Protein AF-A0AAN9XE11-F1 (afdb_monomer_lite)

Secondary structure (DSSP, 8-state):
--HHHHHHHHHHHHTTS--GGGTSSGGGSTT---S---HHHH-SS-TTS-SS------S-HHHHH-----

pLDDT: mean 78.08, std 11.64, range [46.66, 94.12]

Structure (mmCIF, N/CA/C/O backbone):
data_AF-A0AAN9XE11-F1
#
_entry.id   AF-A0AAN9XE11-F1
#
loop_
_atom_site.group_PDB
_atom_site.id
_atom_site.type_symbol
_atom_site.label_atom_id
_atom_site.label_alt_id
_atom_site.label_comp_id
_atom_site.label_asym_id
_atom_site.label_entity_id
_atom_site.label_seq_id
_atom_site.pdbx_PDB_ins_code
_atom_site.Cartn_x
_atom_site.Cartn_y
_atom_site.Cartn_z
_atom_site.occupancy
_atom_site.B_iso_or_equiv
_atom_site.auth_seq_id
_atom_site.auth_comp_id
_atom_site.auth_asym_id
_atom_site.auth_atom_id
_atom_site.pdbx_PDB_model_num
ATOM 1 N N . MET A 1 1 ? 14.547 -4.711 -59.182 1.00 46.66 1 MET A N 1
ATOM 2 C CA . MET A 1 1 ? 14.236 -5.327 -57.872 1.00 46.66 1 MET A CA 1
ATOM 3 C C . MET A 1 1 ? 15.292 -4.952 -56.809 1.00 46.66 1 MET A C 1
ATOM 5 O O . MET A 1 1 ? 15.810 -5.824 -56.139 1.00 46.66 1 MET A O 1
ATOM 9 N N . ALA A 1 2 ? 15.629 -3.656 -56.648 1.00 50.12 2 ALA A N 1
ATOM 10 C CA . ALA A 1 2 ? 16.710 -3.184 -55.751 1.00 50.12 2 ALA A CA 1
ATOM 11 C C . ALA A 1 2 ? 16.260 -2.157 -54.681 1.00 50.12 2 ALA A C 1
ATOM 13 O O . ALA A 1 2 ? 16.910 -2.015 -53.653 1.00 50.12 2 ALA A O 1
ATOM 14 N N . LYS A 1 3 ? 15.110 -1.483 -54.869 1.00 51.28 3 LYS A N 1
ATOM 15 C CA . LYS A 1 3 ? 14.544 -0.513 -53.902 1.00 51.28 3 LYS A CA 1
ATOM 16 C C . LYS A 1 3 ? 14.011 -1.148 -52.608 1.00 51.28 3 LYS A C 1
ATOM 18 O O . LYS A 1 3 ? 13.904 -0.475 -51.593 1.00 51.28 3 LYS A O 1
ATOM 23 N N . SER A 1 4 ? 13.641 -2.429 -52.641 1.00 55.19 4 SER A N 1
ATOM 24 C CA . SER A 1 4 ? 13.053 -3.120 -51.483 1.00 55.19 4 SER A CA 1
ATOM 25 C C . SER A 1 4 ? 14.126 -3.570 -50.477 1.00 55.19 4 SER A C 1
ATOM 27 O O . SER A 1 4 ? 13.941 -3.417 -49.272 1.00 55.19 4 SER A O 1
ATOM 29 N N . ALA A 1 5 ? 15.295 -4.007 -50.965 1.00 57.22 5 ALA A N 1
ATOM 30 C CA . ALA A 1 5 ? 16.416 -4.441 -50.130 1.00 57.22 5 ALA A CA 1
ATOM 31 C C . ALA A 1 5 ? 17.124 -3.274 -49.406 1.00 57.22 5 ALA A C 1
ATOM 33 O O . ALA A 1 5 ? 17.505 -3.4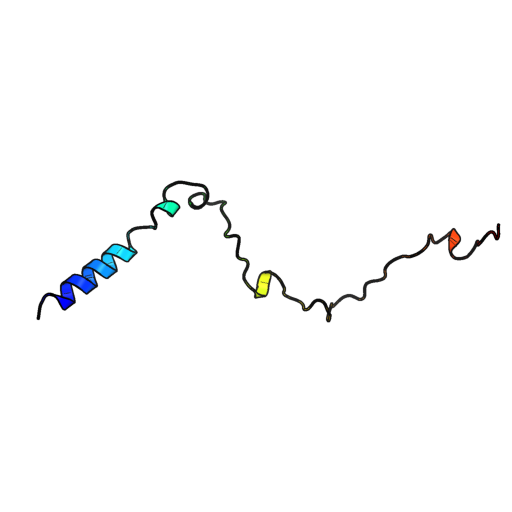09 -48.244 1.00 57.22 5 ALA A O 1
ATOM 34 N N . SER A 1 6 ? 17.244 -2.100 -50.042 1.00 59.62 6 SER A N 1
ATOM 35 C CA . SER A 1 6 ? 17.870 -0.913 -49.434 1.00 59.62 6 SER A CA 1
ATOM 36 C C . SER A 1 6 ? 17.020 -0.281 -48.323 1.00 59.62 6 SER A C 1
ATOM 38 O O . SER A 1 6 ? 17.557 0.166 -47.309 1.00 59.62 6 SER A O 1
ATOM 40 N N . ASN A 1 7 ? 15.692 -0.300 -48.463 1.00 61.03 7 ASN A N 1
ATOM 41 C CA . ASN A 1 7 ? 14.775 0.186 -47.429 1.00 61.03 7 ASN A CA 1
ATOM 42 C C . ASN A 1 7 ? 14.814 -0.684 -46.161 1.00 61.03 7 ASN A C 1
ATOM 44 O O . ASN A 1 7 ? 14.730 -0.148 -45.058 1.00 61.03 7 ASN A O 1
ATOM 48 N N . SER A 1 8 ? 14.993 -2.002 -46.303 1.00 64.62 8 SER A N 1
ATOM 49 C CA . SER A 1 8 ? 15.122 -2.930 -45.170 1.00 64.62 8 SER A CA 1
ATOM 50 C C . SER A 1 8 ? 16.399 -2.671 -44.356 1.00 64.62 8 SER A C 1
ATOM 52 O O . SER A 1 8 ? 16.339 -2.548 -43.132 1.00 64.62 8 SER A O 1
ATOM 54 N N . LEU A 1 9 ? 17.537 -2.460 -45.025 1.00 69.25 9 LEU A N 1
ATOM 55 C CA . LEU A 1 9 ? 18.807 -2.116 -44.370 1.00 69.25 9 LEU A CA 1
ATOM 56 C C . LEU A 1 9 ? 18.756 -0.756 -43.659 1.00 69.25 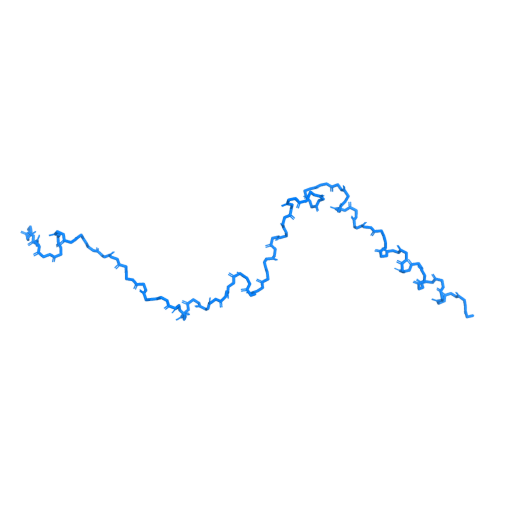9 LEU A C 1
ATOM 58 O O . LEU A 1 9 ? 19.237 -0.622 -42.535 1.00 69.25 9 LEU A O 1
ATOM 62 N 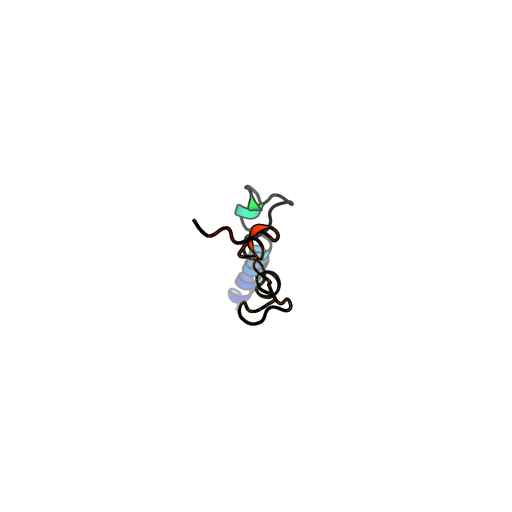N . MET A 1 10 ? 18.109 0.243 -44.263 1.00 69.00 10 MET A N 1
ATOM 63 C CA . MET A 1 10 ? 17.907 1.549 -43.625 1.00 69.00 10 MET A CA 1
ATOM 64 C C . MET A 1 10 ? 16.960 1.477 -42.419 1.00 69.00 10 MET A C 1
ATOM 66 O O . MET A 1 10 ? 17.149 2.205 -41.446 1.00 69.00 10 MET A O 1
ATOM 70 N N . GLN A 1 11 ? 15.958 0.594 -42.437 1.00 68.81 11 GLN A N 1
ATOM 71 C CA . GLN A 1 11 ? 15.115 0.345 -41.264 1.00 68.81 11 GLN A CA 1
ATOM 72 C C . GLN A 1 11 ? 15.883 -0.343 -40.128 1.00 68.81 11 GLN A C 1
ATOM 74 O O . GLN A 1 11 ? 15.659 -0.017 -38.962 1.00 68.81 11 GLN A O 1
ATOM 79 N N . ILE A 1 12 ? 16.822 -1.234 -40.453 1.00 70.19 12 ILE A N 1
ATOM 80 C CA . ILE A 1 12 ? 17.711 -1.868 -39.471 1.00 70.19 12 ILE A CA 1
ATOM 81 C C . ILE A 1 12 ? 18.646 -0.827 -38.841 1.00 70.19 12 ILE A C 1
ATOM 83 O O . ILE A 1 12 ? 18.737 -0.763 -37.618 1.00 70.19 12 ILE A O 1
ATOM 87 N N . LEU A 1 13 ? 19.258 0.054 -39.639 1.00 72.94 13 LEU A N 1
ATOM 88 C CA . LEU A 1 13 ? 20.129 1.132 -39.145 1.00 72.94 13 LEU A CA 1
ATOM 89 C C . LEU A 1 13 ? 19.393 2.120 -38.225 1.00 72.94 13 LEU A C 1
ATOM 91 O O . LEU A 1 13 ? 19.936 2.535 -37.203 1.00 72.94 13 LEU A O 1
ATOM 95 N N . LYS A 1 14 ? 18.125 2.431 -38.519 1.00 65.56 14 LYS A N 1
ATOM 96 C CA . LYS A 1 14 ? 17.284 3.276 -37.652 1.00 65.56 14 LYS A CA 1
ATOM 97 C C . LYS A 1 14 ? 17.027 2.673 -36.266 1.00 65.56 14 LYS A C 1
ATOM 99 O O . LYS A 1 14 ? 16.795 3.439 -35.340 1.00 65.56 14 LYS A O 1
ATOM 104 N N . ARG A 1 15 ? 17.103 1.345 -36.085 1.00 62.94 15 ARG A N 1
ATOM 105 C CA . ARG A 1 15 ? 16.988 0.709 -34.752 1.00 62.94 15 ARG A CA 1
ATOM 106 C C . ARG A 1 15 ? 18.214 0.950 -33.868 1.00 62.94 15 ARG A C 1
ATOM 108 O O . ARG A 1 15 ? 18.100 0.805 -32.657 1.00 62.94 15 ARG A O 1
ATOM 115 N N . PHE A 1 16 ? 19.356 1.316 -34.450 1.00 66.19 16 PHE A N 1
ATOM 116 C CA . PHE A 1 16 ? 20.581 1.626 -33.704 1.00 66.19 16 PHE A CA 1
ATOM 117 C C . PHE A 1 16 ? 20.682 3.101 -33.298 1.00 66.19 16 PHE A C 1
ATOM 119 O O . PHE A 1 16 ? 21.512 3.453 -32.461 1.00 66.19 16 PHE A O 1
ATOM 126 N N . ILE A 1 17 ? 19.821 3.963 -33.846 1.00 72.94 17 ILE A N 1
ATOM 127 C CA . ILE A 1 17 ? 19.685 5.346 -33.396 1.00 72.94 17 ILE A CA 1
ATOM 128 C C . ILE A 1 17 ? 18.824 5.311 -32.132 1.00 72.94 17 ILE A C 1
ATOM 130 O O . ILE A 1 17 ? 17.604 5.147 -32.206 1.00 72.94 17 ILE A O 1
ATOM 134 N N . LYS A 1 18 ? 19.475 5.423 -30.965 1.00 66.88 18 LYS A N 1
ATOM 135 C CA . LYS A 1 18 ? 18.787 5.614 -29.680 1.00 66.88 18 LYS A CA 1
ATOM 136 C C . LYS A 1 18 ? 17.803 6.768 -29.806 1.00 66.88 18 LYS A C 1
ATOM 138 O O . LYS A 1 18 ? 18.064 7.739 -30.526 1.00 66.88 18 LYS A O 1
ATOM 143 N N . LYS A 1 19 ? 16.667 6.667 -29.122 1.00 78.19 19 LYS A N 1
ATOM 144 C CA . LYS A 1 19 ? 15.680 7.743 -29.184 1.00 78.19 19 LYS A CA 1
ATOM 145 C C . LYS A 1 19 ? 16.351 9.028 -28.671 1.00 78.19 19 LYS A C 1
ATOM 147 O O . LYS A 1 19 ? 17.041 8.962 -27.657 1.00 78.19 19 LYS A O 1
ATOM 152 N N . PRO A 1 20 ? 16.181 10.190 -29.323 1.00 70.94 20 PRO A N 1
ATOM 153 C CA . PRO A 1 20 ? 16.927 11.399 -28.957 1.00 70.94 20 PRO A CA 1
ATOM 154 C C . PRO A 1 20 ? 16.807 11.797 -27.473 1.00 70.94 20 PRO A C 1
ATOM 156 O O . PRO A 1 20 ? 17.764 12.279 -26.880 1.00 70.94 20 PRO A O 1
ATOM 159 N N . TRP A 1 21 ? 15.658 11.521 -26.850 1.00 72.81 21 TRP A N 1
ATOM 160 C CA . TRP A 1 21 ? 15.368 11.777 -25.431 1.00 72.81 21 TRP A CA 1
ATOM 161 C C . TRP A 1 21 ? 15.979 10.762 -24.445 1.00 72.81 21 TRP A C 1
ATOM 163 O O . TRP A 1 21 ? 15.805 10.897 -23.238 1.00 72.81 21 TRP A O 1
ATOM 173 N N . GLU A 1 22 ? 16.677 9.737 -24.939 1.00 72.38 22 GLU A N 1
ATOM 174 C CA . GLU A 1 22 ? 17.485 8.804 -24.134 1.00 72.38 22 GLU A CA 1
ATOM 175 C C . GLU A 1 22 ? 18.951 9.261 -24.028 1.00 72.38 22 GLU A C 1
ATOM 177 O O . GLU A 1 22 ? 19.738 8.643 -23.317 1.00 72.38 22 GLU A O 1
ATOM 182 N N . ILE A 1 23 ? 19.337 10.316 -24.756 1.00 74.12 23 ILE A N 1
ATOM 183 C CA . ILE A 1 23 ? 20.708 10.846 -24.780 1.00 74.12 23 ILE A CA 1
ATOM 184 C C . ILE A 1 23 ? 20.854 11.984 -23.769 1.00 74.12 23 ILE A C 1
ATOM 186 O O . ILE A 1 23 ? 21.863 12.070 -23.074 1.00 74.12 23 ILE A O 1
ATOM 190 N N . THR A 1 24 ? 19.845 12.853 -23.673 1.00 76.94 24 THR A N 1
ATOM 191 C CA . THR A 1 24 ? 19.839 13.996 -22.757 1.00 76.94 24 THR A CA 1
ATOM 192 C C . THR A 1 24 ? 18.497 14.104 -22.036 1.00 76.94 24 THR A C 1
ATOM 194 O O . THR A 1 24 ? 17.434 13.926 -22.628 1.00 76.94 24 THR A O 1
ATOM 197 N N . GLY A 1 25 ? 18.547 14.404 -20.736 1.00 80.94 25 GLY A N 1
ATOM 198 C CA . GLY A 1 25 ? 17.367 14.619 -19.896 1.00 80.94 25 GLY A CA 1
ATOM 199 C C . GLY A 1 25 ? 17.184 13.576 -18.786 1.00 80.94 25 GLY A C 1
ATOM 200 O O . GLY A 1 25 ? 17.995 12.661 -18.647 1.00 80.94 25 GLY A O 1
ATOM 201 N N . PRO A 1 26 ? 16.111 13.701 -17.982 1.00 77.75 26 PRO A N 1
ATOM 202 C CA . PRO A 1 26 ? 15.856 12.826 -16.835 1.00 77.75 26 PRO A CA 1
ATOM 203 C C . PRO A 1 26 ? 15.788 11.343 -17.211 1.00 77.75 26 PRO A C 1
ATOM 205 O O . PRO A 1 26 ? 16.280 10.506 -16.469 1.00 77.75 26 PRO A O 1
ATOM 208 N N . CYS A 1 27 ? 15.256 11.027 -18.395 1.00 73.81 27 CYS A N 1
ATOM 209 C CA . CYS A 1 27 ? 15.129 9.663 -18.910 1.00 73.81 27 CYS A CA 1
ATOM 210 C C . CYS A 1 27 ? 16.464 9.007 -19.313 1.00 73.81 27 CYS A C 1
ATOM 212 O O . CYS A 1 27 ? 16.477 7.815 -19.612 1.00 73.81 27 CYS A O 1
ATOM 214 N N . ALA A 1 28 ? 17.567 9.765 -19.348 1.00 77.75 28 ALA A N 1
ATOM 215 C CA . ALA A 1 28 ? 18.908 9.272 -19.673 1.00 77.75 28 ALA A CA 1
ATOM 216 C C . ALA A 1 28 ? 19.728 8.899 -18.421 1.00 77.75 28 ALA A C 1
ATOM 218 O O . ALA A 1 28 ? 20.819 8.341 -18.543 1.00 77.75 28 ALA A O 1
ATOM 219 N N . HIS A 1 29 ? 19.229 9.215 -17.218 1.00 81.94 29 HIS A N 1
ATOM 220 C CA . HIS A 1 29 ? 19.927 8.926 -15.966 1.00 81.94 29 HIS A CA 1
ATOM 221 C C . HIS A 1 29 ? 19.726 7.457 -15.546 1.00 81.94 29 HIS A C 1
ATOM 223 O O . HIS A 1 29 ? 18.596 6.972 -15.608 1.00 81.94 29 HIS A O 1
ATOM 229 N N . PRO A 1 30 ? 20.761 6.742 -15.060 1.00 80.69 30 PRO A N 1
ATOM 230 C CA . PRO A 1 30 ? 20.636 5.340 -14.639 1.00 80.69 30 PRO A CA 1
ATOM 231 C C . PRO A 1 30 ? 19.654 5.117 -13.478 1.00 80.69 30 PRO A C 1
ATOM 233 O O . PRO A 1 30 ? 19.147 4.014 -13.303 1.00 80.69 30 PRO A O 1
ATOM 236 N N . GLU A 1 31 ? 19.364 6.150 -12.689 1.00 85.62 31 GLU A N 1
ATOM 237 C CA . GLU A 1 31 ? 18.387 6.072 -11.593 1.00 85.62 31 GLU A CA 1
ATOM 238 C C . GLU A 1 31 ? 16.939 6.291 -12.053 1.00 85.62 31 GLU A C 1
ATOM 240 O O . GLU A 1 31 ? 16.004 6.089 -11.275 1.00 85.62 31 GLU A O 1
ATOM 245 N N . TYR A 1 32 ? 16.729 6.714 -13.304 1.00 82.75 32 TYR A N 1
ATOM 246 C CA . TYR A 1 32 ? 15.395 6.963 -13.829 1.00 82.75 32 TYR A CA 1
ATOM 247 C C . TYR A 1 32 ? 14.608 5.658 -13.941 1.00 82.75 32 TYR A C 1
ATOM 249 O O . TYR A 1 32 ? 14.978 4.737 -14.669 1.00 82.75 32 TYR A O 1
ATOM 257 N N . LYS A 1 33 ? 13.477 5.597 -13.235 1.00 81.12 33 LYS A N 1
ATOM 258 C CA . LYS A 1 33 ? 12.519 4.494 -13.314 1.00 81.12 33 LYS A CA 1
ATOM 259 C C . LYS A 1 33 ? 11.290 4.947 -14.086 1.00 81.12 33 LYS A C 1
ATOM 261 O O . LYS A 1 33 ? 10.735 6.011 -13.819 1.00 81.12 33 LYS A O 1
ATOM 266 N N . SER A 1 34 ? 10.842 4.118 -15.024 1.00 80.88 34 SER A N 1
ATOM 267 C CA . SER A 1 34 ? 9.595 4.359 -15.744 1.00 80.88 34 SER A CA 1
ATOM 268 C C . SER A 1 34 ? 8.411 4.352 -14.777 1.00 80.88 34 SER A C 1
ATOM 270 O O . SER A 1 34 ? 8.289 3.457 -13.945 1.00 80.88 34 SER A O 1
ATOM 272 N N . SER A 1 35 ? 7.507 5.317 -14.930 1.00 77.00 35 SER A N 1
ATOM 273 C CA . SER A 1 35 ? 6.325 5.492 -14.075 1.00 77.00 35 SER A CA 1
ATOM 274 C C . SER A 1 35 ? 5.233 4.438 -14.264 1.00 77.00 35 SER A C 1
ATOM 276 O O . SER A 1 35 ? 4.253 4.455 -13.528 1.00 77.00 35 SER A O 1
ATOM 278 N N . LEU A 1 36 ? 5.371 3.554 -15.256 1.00 82.69 36 LEU A N 1
ATOM 279 C CA . LEU A 1 36 ? 4.413 2.498 -15.563 1.00 82.69 36 LEU A CA 1
ATOM 280 C C . LEU A 1 36 ? 4.858 1.194 -14.887 1.00 82.69 36 LEU A C 1
ATOM 282 O O . LEU A 1 36 ? 5.644 0.451 -15.482 1.00 82.69 36 LEU A O 1
ATOM 286 N N . PRO A 1 37 ? 4.402 0.906 -13.652 1.00 83.88 37 PRO A N 1
ATOM 287 C CA . PRO A 1 37 ? 4.608 -0.404 -13.056 1.00 83.88 37 PRO A CA 1
ATOM 288 C C . PRO A 1 37 ? 3.896 -1.470 -13.893 1.00 83.88 37 PRO A C 1
ATOM 290 O O . PRO A 1 37 ? 2.863 -1.212 -14.518 1.00 83.88 37 PRO A O 1
ATOM 293 N N . LEU A 1 38 ? 4.430 -2.690 -13.886 1.00 84.81 38 LEU A N 1
ATOM 294 C CA . LEU A 1 38 ? 3.727 -3.826 -14.467 1.00 84.81 38 LEU A CA 1
ATOM 295 C C . LEU A 1 38 ? 2.426 -4.069 -13.695 1.00 84.81 38 LEU A C 1
ATOM 297 O O . LEU A 1 38 ? 2.346 -3.836 -12.489 1.00 84.81 38 LEU A O 1
ATOM 301 N N . ALA A 1 39 ? 1.406 -4.580 -14.386 1.00 79.44 39 ALA A N 1
ATOM 302 C CA . ALA A 1 39 ? 0.112 -4.867 -13.767 1.00 79.44 39 ALA A CA 1
ATOM 303 C C . ALA A 1 39 ? 0.238 -5.831 -12.572 1.00 79.44 39 ALA A C 1
ATOM 305 O O . ALA A 1 39 ? -0.454 -5.666 -11.569 1.00 79.44 39 ALA A O 1
ATOM 306 N N . VAL A 1 40 ? 1.164 -6.792 -12.671 1.00 82.75 40 VAL A N 1
ATOM 307 C CA . VAL A 1 40 ? 1.479 -7.751 -11.604 1.00 82.75 40 VAL A CA 1
ATOM 308 C C . VAL A 1 40 ? 2.052 -7.043 -10.376 1.00 82.75 40 VAL A C 1
ATOM 310 O O . VAL A 1 40 ? 1.647 -7.355 -9.265 1.00 82.75 40 VAL A O 1
ATOM 313 N N . ASP A 1 41 ? 2.923 -6.052 -10.569 1.00 84.50 41 ASP A N 1
ATOM 314 C CA . ASP A 1 41 ? 3.638 -5.386 -9.475 1.00 84.50 41 ASP A CA 1
ATOM 315 C C . ASP A 1 41 ? 2.799 -4.290 -8.806 1.00 84.50 41 ASP A C 1
ATOM 317 O O . ASP A 1 41 ? 2.918 -4.054 -7.606 1.00 84.50 41 ASP A O 1
ATOM 321 N N . TYR A 1 42 ? 1.926 -3.618 -9.564 1.00 85.69 42 TYR A N 1
ATOM 322 C CA . TYR A 1 42 ? 1.115 -2.514 -9.045 1.00 85.69 42 TYR A CA 1
ATOM 323 C C . TYR A 1 42 ? -0.014 -2.984 -8.121 1.00 85.69 42 TYR A C 1
ATOM 325 O O . TYR A 1 42 ? -0.301 -2.351 -7.104 1.00 85.69 42 TYR A O 1
ATOM 333 N N . ARG A 1 43 ? -0.695 -4.079 -8.486 1.00 83.12 43 ARG A N 1
ATOM 334 C CA . ARG A 1 43 ? -1.900 -4.542 -7.785 1.00 83.12 43 ARG A CA 1
ATOM 335 C C . ARG A 1 43 ? -1.988 -6.063 -7.783 1.00 83.12 43 ARG A C 1
ATOM 337 O O . ARG A 1 43 ? -2.901 -6.648 -8.358 1.00 83.12 43 ARG A O 1
ATOM 344 N N . VAL A 1 44 ? -1.053 -6.686 -7.068 1.00 87.31 44 VAL A N 1
ATOM 345 C CA . VAL A 1 44 ? -0.991 -8.146 -6.872 1.00 87.31 44 VAL A CA 1
ATOM 346 C C . VAL A 1 44 ? -2.318 -8.712 -6.348 1.00 87.31 44 VAL A C 1
ATOM 348 O O . VAL A 1 44 ? -2.707 -9.821 -6.703 1.00 87.31 44 VAL A O 1
ATOM 351 N N . ARG A 1 45 ? -3.022 -7.965 -5.483 1.00 87.19 45 ARG A N 1
ATOM 352 C CA . ARG A 1 45 ? -4.264 -8.413 -4.838 1.00 87.19 45 ARG A CA 1
ATOM 353 C C . ARG A 1 45 ? -5.438 -7.497 -5.159 1.00 87.19 45 ARG A C 1
ATOM 355 O O . ARG A 1 45 ? -5.320 -6.272 -5.169 1.00 87.19 45 ARG A O 1
ATOM 362 N N . CYS A 1 46 ? -6.592 -8.119 -5.385 1.00 85.06 46 CYS A N 1
ATOM 363 C CA . CYS A 1 46 ? -7.869 -7.432 -5.534 1.00 85.06 46 CYS A CA 1
ATOM 364 C C . CYS A 1 46 ? -8.271 -6.782 -4.192 1.00 85.06 46 CYS A C 1
ATOM 366 O O . CYS A 1 46 ? -8.070 -7.384 -3.138 1.00 85.06 46 CYS A O 1
ATOM 368 N N . PRO A 1 47 ? -8.854 -5.569 -4.200 1.00 88.00 47 PRO A N 1
ATOM 369 C CA . PRO A 1 47 ? -9.188 -4.819 -2.984 1.00 88.00 47 PRO A CA 1
ATOM 370 C C . PRO A 1 47 ? -10.257 -5.520 -2.142 1.00 88.00 47 PRO A C 1
ATOM 372 O O . PRO A 1 47 ? -10.311 -5.322 -0.937 1.00 88.00 47 PRO A O 1
ATOM 375 N N . ALA A 1 48 ? -11.108 -6.325 -2.781 1.00 88.31 48 ALA A N 1
ATOM 376 C CA . ALA A 1 48 ? -12.184 -7.052 -2.123 1.00 88.31 48 ALA A CA 1
ATOM 377 C C . ALA A 1 48 ? -11.718 -8.386 -1.517 1.00 88.31 48 ALA A C 1
ATOM 379 O O . ALA A 1 48 ? -12.421 -8.961 -0.695 1.00 88.31 48 ALA A O 1
ATOM 380 N N . THR A 1 49 ? -10.545 -8.889 -1.914 1.00 86.75 49 THR A N 1
ATOM 381 C CA . THR A 1 49 ? -9.993 -10.168 -1.447 1.00 86.75 49 THR A CA 1
ATOM 382 C C . THR A 1 49 ? -8.597 -9.935 -0.880 1.00 86.75 49 THR A C 1
ATOM 384 O O . THR A 1 49 ? -7.581 -10.262 -1.501 1.00 86.75 49 THR A O 1
ATOM 387 N N . THR A 1 50 ? -8.547 -9.306 0.291 1.00 89.19 50 THR A N 1
ATOM 388 C CA . THR A 1 50 ? -7.308 -9.132 1.050 1.00 89.19 50 THR A CA 1
ATOM 389 C C . THR A 1 50 ? -6.962 -10.423 1.790 1.00 89.19 50 THR A C 1
ATOM 391 O O . THR A 1 50 ? -7.840 -11.133 2.268 1.00 89.19 50 THR A O 1
ATOM 394 N N . ASN A 1 51 ? -5.669 -10.734 1.908 1.00 89.06 51 ASN A N 1
ATOM 395 C CA . ASN A 1 51 ? -5.217 -11.904 2.674 1.00 89.06 51 ASN A CA 1
ATOM 396 C C . ASN A 1 51 ? -5.364 -11.702 4.186 1.00 89.06 51 ASN A C 1
ATOM 398 O O . ASN A 1 51 ? -5.411 -12.664 4.945 1.00 89.06 51 ASN A O 1
ATOM 402 N N . GLU A 1 52 ? -5.393 -10.446 4.616 1.00 90.50 52 GLU A N 1
ATOM 403 C CA . GLU A 1 52 ? -5.464 -10.059 6.014 1.00 90.50 52 GLU A CA 1
ATOM 404 C C . GLU A 1 52 ? -6.873 -9.578 6.337 1.00 90.50 52 GLU A C 1
ATOM 406 O O . GLU A 1 52 ? -7.532 -8.932 5.513 1.00 90.50 52 GLU A O 1
ATOM 411 N N . LYS A 1 53 ? -7.317 -9.896 7.553 1.00 91.25 53 LYS A N 1
ATOM 412 C CA . LYS A 1 53 ? -8.560 -9.387 8.121 1.00 91.25 53 LYS A CA 1
ATOM 413 C C . LYS A 1 53 ? -8.242 -8.097 8.887 1.00 91.25 53 LYS A C 1
ATOM 415 O O . LYS A 1 53 ? -7.692 -8.196 9.985 1.00 91.25 53 LYS A O 1
ATOM 420 N N . PRO A 1 54 ? -8.559 -6.904 8.352 1.00 90.56 54 PRO A N 1
ATOM 421 C CA . PRO A 1 54 ? -8.318 -5.664 9.078 1.00 90.56 54 PRO A CA 1
ATOM 422 C C . PRO A 1 54 ? -9.251 -5.567 10.294 1.00 90.56 54 PRO A C 1
ATOM 424 O O . PRO A 1 54 ? -10.442 -5.867 10.199 1.00 90.56 54 PRO A O 1
ATOM 427 N N . ILE A 1 55 ? -8.714 -5.126 11.434 1.00 93.25 55 ILE A N 1
ATOM 428 C CA . ILE A 1 55 ? -9.481 -4.758 12.632 1.00 93.25 55 ILE A CA 1
ATOM 429 C C . ILE A 1 55 ? -9.246 -3.265 12.852 1.00 93.25 55 ILE A C 1
ATOM 431 O O . ILE A 1 55 ? -8.158 -2.861 13.253 1.00 93.25 55 ILE A O 1
ATOM 435 N N . VAL A 1 56 ? -10.246 -2.443 12.537 1.00 92.81 56 VAL A N 1
ATOM 436 C CA . VAL A 1 56 ? -10.166 -0.989 12.720 1.00 92.81 56 VAL A CA 1
ATOM 437 C C . VAL A 1 56 ? -10.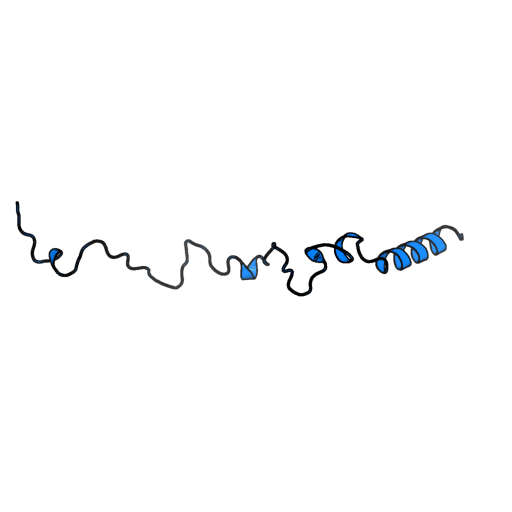600 -0.662 14.154 1.00 92.81 56 VAL A C 1
ATOM 439 O O . VAL A 1 56 ? -11.752 -0.941 14.494 1.00 92.81 56 VAL A O 1
ATOM 442 N N . PRO A 1 57 ? -9.720 -0.111 15.011 1.00 94.12 57 PRO A N 1
ATOM 443 C CA . PRO A 1 57 ? -10.092 0.250 16.374 1.00 94.12 57 PRO A CA 1
ATOM 444 C C . PRO A 1 57 ? -11.046 1.449 16.359 1.00 94.12 57 PRO A C 1
ATOM 446 O O . PRO A 1 57 ? -10.821 2.421 15.641 1.00 94.12 57 PRO A O 1
ATOM 449 N N . THR A 1 58 ? -12.117 1.380 17.148 1.00 92.38 58 THR A N 1
ATOM 450 C CA . THR A 1 58 ? -13.168 2.414 17.184 1.00 92.38 58 THR A CA 1
ATOM 451 C C . THR A 1 58 ? -13.165 3.238 18.466 1.00 92.38 58 THR A C 1
ATOM 453 O O . THR A 1 58 ? -13.568 4.395 18.452 1.00 92.38 58 THR A O 1
ATOM 456 N N . 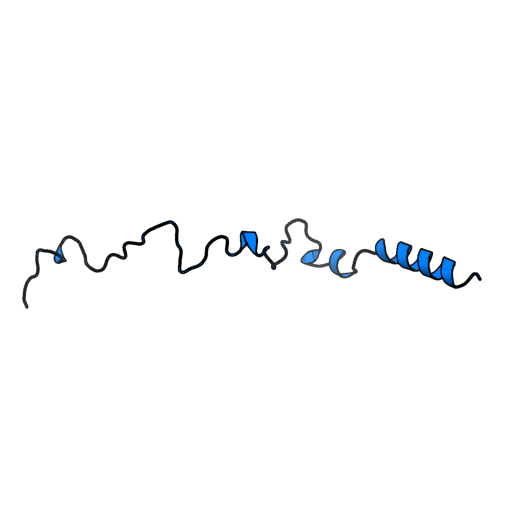SER A 1 59 ? -12.724 2.658 19.580 1.00 91.12 59 SER A N 1
ATOM 457 C CA . SER A 1 59 ? -12.752 3.269 20.911 1.00 91.12 59 SER A CA 1
ATOM 458 C C . SER A 1 59 ? -11.496 2.900 21.695 1.00 91.12 59 SER A C 1
ATOM 460 O O . SER A 1 59 ? -10.812 1.923 21.378 1.00 91.12 59 SER A O 1
ATOM 462 N N . LEU A 1 60 ? -11.167 3.721 22.694 1.00 92.12 60 LEU A N 1
ATOM 463 C CA . LEU A 1 60 ? -10.032 3.471 23.573 1.00 92.12 60 LEU A CA 1
ATOM 464 C C . LEU A 1 60 ? -10.365 2.302 24.508 1.00 92.12 60 LEU A C 1
ATOM 466 O O . LEU A 1 60 ? -11.477 2.2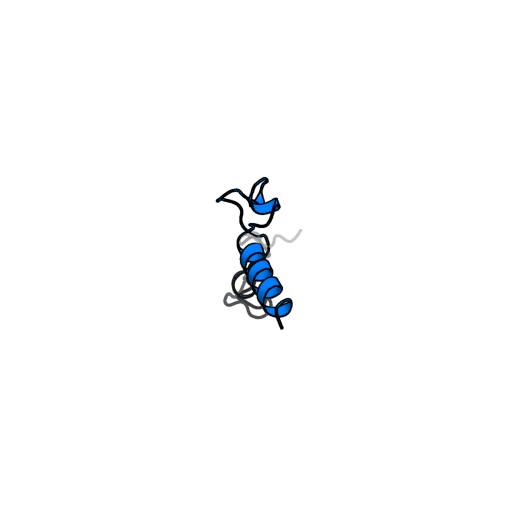64 25.031 1.00 92.12 60 LEU A O 1
ATOM 470 N N . PRO A 1 61 ? -9.420 1.391 24.792 1.00 90.62 61 PRO A N 1
ATOM 471 C CA . PRO A 1 61 ? -9.659 0.268 25.700 1.00 90.62 61 PRO A CA 1
ATOM 472 C C . PRO A 1 61 ? -10.211 0.690 27.070 1.00 90.62 61 PRO A C 1
ATOM 474 O O . PRO A 1 61 ? -11.034 -0.013 27.646 1.00 90.62 61 PRO A O 1
ATOM 477 N N . GLU A 1 62 ? -9.787 1.859 27.556 1.00 87.44 62 GLU A N 1
ATOM 478 C CA . GLU A 1 62 ? -10.211 2.438 28.834 1.00 87.44 62 GLU A CA 1
ATOM 479 C C . GLU A 1 62 ? -11.688 2.859 28.820 1.00 87.44 62 GLU A C 1
ATOM 481 O O . GLU A 1 62 ? -12.406 2.632 29.788 1.00 87.44 62 GLU A O 1
ATOM 486 N N . THR A 1 63 ? -12.172 3.411 27.704 1.00 85.88 63 THR A N 1
ATOM 487 C CA . THR A 1 63 ? -13.538 3.947 27.586 1.00 85.88 63 THR A CA 1
ATOM 488 C C . THR A 1 63 ? -14.533 2.960 26.981 1.00 85.88 63 THR A C 1
ATOM 490 O O . THR A 1 63 ? -15.727 3.244 26.958 1.00 85.88 63 THR A O 1
ATOM 493 N N . VAL A 1 64 ? -14.069 1.803 26.491 1.00 87.69 64 VAL A N 1
ATOM 494 C CA . VAL A 1 64 ? -14.944 0.728 25.983 1.00 87.69 64 VAL A CA 1
ATOM 495 C C . VAL A 1 64 ? -15.818 0.161 27.103 1.00 87.69 64 VAL A C 1
ATOM 497 O O . VAL A 1 64 ? -16.981 -0.152 26.862 1.00 87.69 64 VAL A O 1
ATOM 500 N N . TYR A 1 65 ? -15.264 0.025 28.314 1.00 87.19 65 TYR A N 1
ATOM 501 C CA . TYR A 1 65 ? -15.955 -0.590 29.452 1.00 87.19 65 TYR A CA 1
ATOM 502 C C . TYR A 1 65 ? -16.284 0.397 30.582 1.00 87.19 65 TYR A C 1
ATOM 504 O O . TYR A 1 65 ? -17.328 0.238 31.211 1.00 87.19 65 TYR A O 1
ATOM 512 N N . ASP A 1 66 ? -15.457 1.424 30.828 1.00 86.31 66 ASP A N 1
ATOM 513 C CA . ASP A 1 66 ? -15.749 2.477 31.819 1.00 86.31 66 ASP A CA 1
ATOM 514 C C . ASP A 1 66 ? -16.507 3.647 31.169 1.00 86.31 66 ASP A C 1
ATOM 516 O O . ASP A 1 66 ? -15.995 4.759 31.012 1.00 86.31 66 ASP A O 1
ATOM 520 N N . ILE A 1 67 ? -17.742 3.381 30.730 1.00 83.25 67 ILE A N 1
ATOM 521 C CA . ILE A 1 67 ? -18.618 4.425 30.189 1.00 83.25 67 ILE A CA 1
ATOM 522 C C . ILE A 1 67 ? -19.223 5.254 31.328 1.00 83.25 67 ILE A C 1
ATOM 524 O O . ILE A 1 67 ? -20.192 4.870 31.982 1.00 83.25 67 ILE A O 1
ATOM 528 N N . LYS A 1 68 ? -18.661 6.437 31.572 1.00 82.94 68 LYS A N 1
ATOM 529 C CA . LYS A 1 68 ? -19.274 7.415 32.478 1.00 82.94 68 LYS A CA 1
ATOM 530 C C . LYS A 1 68 ? -20.405 8.122 31.737 1.00 82.94 68 LYS A C 1
ATOM 532 O O . LYS A 1 68 ? -20.150 8.959 30.877 1.00 82.94 68 LYS A O 1
ATOM 537 N N . ASN A 1 69 ? -21.647 7.759 32.054 1.00 62.88 69 ASN A N 1
ATOM 538 C CA . ASN A 1 69 ? -22.829 8.446 31.539 1.00 62.88 69 ASN A CA 1
ATOM 539 C C . ASN A 1 69 ? -22.844 9.884 32.078 1.00 62.88 69 ASN A C 1
ATOM 541 O O . ASN A 1 69 ? -22.962 10.083 33.288 1.00 62.88 69 ASN A O 1
ATOM 545 N N . SER A 1 70 ? -22.678 10.858 31.180 1.00 59.31 70 SER A N 1
ATOM 546 C CA . SER A 1 70 ? -22.915 12.283 31.439 1.00 59.31 70 SER A CA 1
ATOM 547 C C . SER A 1 70 ? -24.401 12.604 31.419 1.00 59.31 70 SER A C 1
ATOM 549 O O . SER A 1 70 ? -25.049 12.138 30.451 1.00 59.31 70 SER A O 1
#

Organism: Psophocarpus tetragonolobus (NCBI:txid3891)

Foldseek 3Di:
DPVVVVVVVVVVVVVVPDDPVCVDDPNVDPPDDDPDDDPCVPDVDDPVDDPDDDDDDDDDPVCVPPPDDD

Sequence (70 aa):
MAKSASNSLMQILKRFIKKPWEITGPCAHPEYKSSLPLAVDYRVRCPATTNEKPIVPTSLPETVYDIKNS

Radius of gyration: 29.62 Å; chains: 1; bounding box: 44×26×90 Å